Protein AF-A0A286BT48-F1 (afdb_monomer)

Solvent-accessible surface area (backbone atoms only — not comparable to full-atom values): 10918 Å² total; per-residue (Å²): 137,84,80,88,86,84,90,84,85,89,83,88,84,88,80,82,88,85,86,80,88,80,91,85,89,84,84,84,91,83,89,80,81,88,74,77,80,76,73,71,76,76,76,79,77,69,80,85,65,80,77,74,80,42,56,68,57,51,47,45,46,51,51,48,54,50,47,52,53,51,57,62,53,44,58,59,40,65,73,69,64,50,62,70,65,49,55,54,49,51,57,51,45,54,54,48,50,53,50,41,50,51,54,50,50,57,51,50,55,50,43,50,54,52,51,54,56,49,66,67,26,82,29,68,48,76,62,49,72,71,49,64,75,37,44,76,58,49,51,63,74,40,74,72,58,44,76,44,48,23,89,38,76,61,19,51,77,72,66,39,85,53,44,33,36,28,17,84,57,88,129

Sequence (171 aa):
MNAHPMKTSPNYCRVAIHGDQVRMNAHPTLHAAKRRRFVYPFPVFLNEFPPMKEKEKAEIKLLSDQLDALNRKEAPLLASGDAEKLGELLREKEKLELEIERLRGVRTEKLSKEAQQLQKLGFSREITKKEQANMGAFKKSVRGLVVVHPMTALGREMGLKVMTGYAKQPF

Radius of gyration: 32.2 Å; Cα contacts (8 Å, |Δi|>4): 99; chains: 1; bounding box: 60×72×78 Å

Foldseek 3Di:
DDDDDDDDDDDDDDDDDDDDDDDDDDDDDDDDDDPPPPPPPPPPPPPPDDPPVCPLVVVLVVLVVVLVVLVVVLVVCVVVVVPVVNVVSVVVNVVSVVVSVVSVVVNVVVLVVVLVVQVVLVEKDAQDPVCVVVVVVNCVVQPAKDKDACPDPSNVVVVPPGIMIGHNDYD

Structure (mmCIF, N/CA/C/O backbone):
data_AF-A0A286BT48-F1
#
_entry.id   AF-A0A286BT48-F1
#
loop_
_atom_site.group_PDB
_atom_site.id
_atom_site.type_symbol
_atom_site.label_atom_id
_atom_site.label_alt_id
_atom_site.label_comp_id
_atom_site.label_asym_id
_atom_site.label_entity_id
_atom_site.label_seq_id
_atom_site.pdbx_PDB_ins_code
_atom_site.Cartn_x
_atom_site.Cartn_y
_atom_site.Cartn_z
_atom_site.occupancy
_atom_site.B_iso_or_equiv
_atom_site.auth_seq_id
_atom_site.auth_comp_id
_atom_site.auth_asym_id
_atom_site.auth_atom_id
_atom_site.pdbx_PDB_model_num
ATOM 1 N N . MET A 1 1 ? -31.241 14.956 -55.569 1.00 47.06 1 MET A N 1
ATOM 2 C CA . MET A 1 1 ? -31.519 15.382 -54.179 1.00 47.06 1 MET A CA 1
ATOM 3 C C . MET A 1 1 ? -30.231 15.988 -53.655 1.00 47.06 1 MET A C 1
ATOM 5 O O . MET A 1 1 ? -29.207 15.322 -53.691 1.00 47.06 1 MET A O 1
ATOM 9 N N . ASN A 1 2 ? -30.271 17.294 -53.403 1.00 42.84 2 ASN A N 1
ATOM 10 C CA . ASN A 1 2 ? -29.145 18.219 -53.530 1.00 42.84 2 ASN A CA 1
ATOM 11 C C . ASN A 1 2 ? -28.261 18.335 -52.279 1.00 42.84 2 ASN A C 1
ATOM 13 O O . ASN A 1 2 ? -28.704 18.109 -51.157 1.00 42.84 2 ASN A O 1
ATOM 17 N N . ALA A 1 3 ? -27.013 18.713 -52.555 1.00 42.09 3 ALA A N 1
ATOM 18 C CA . ALA A 1 3 ? -25.878 18.941 -51.669 1.00 42.09 3 ALA A CA 1
ATOM 19 C C . ALA A 1 3 ? -26.008 20.160 -50.716 1.00 42.09 3 ALA A C 1
ATOM 21 O O . ALA A 1 3 ? -26.889 20.999 -50.875 1.00 42.09 3 ALA A O 1
ATOM 22 N N . HIS A 1 4 ? -25.080 20.218 -49.745 1.00 44.19 4 HIS A N 1
ATOM 23 C CA . HIS A 1 4 ? -24.807 21.247 -48.710 1.00 4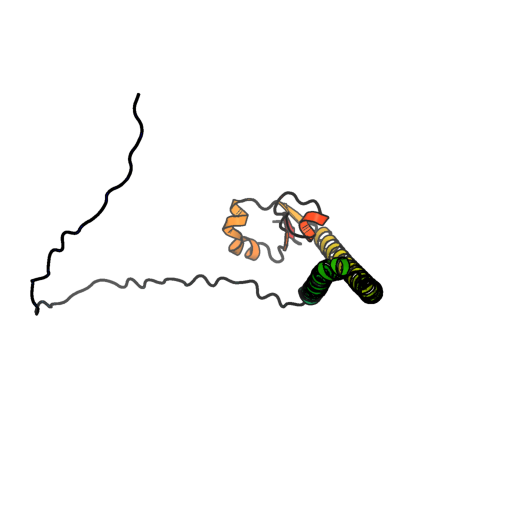4.19 4 HIS A CA 1
ATOM 24 C C . HIS A 1 4 ? -24.806 22.723 -49.192 1.00 44.19 4 HIS A C 1
ATOM 26 O O . HIS A 1 4 ? -24.652 22.933 -50.396 1.00 44.19 4 HIS A O 1
ATOM 32 N N . PRO A 1 5 ? -24.927 23.758 -48.308 1.00 52.97 5 PRO A N 1
ATOM 33 C CA . PRO A 1 5 ? -23.817 24.299 -47.461 1.00 52.97 5 PRO A CA 1
ATOM 34 C C . PRO A 1 5 ? -24.264 24.837 -46.062 1.00 52.97 5 PRO A C 1
ATOM 36 O O . PRO A 1 5 ? -25.442 25.058 -45.821 1.00 52.97 5 PRO A O 1
ATOM 39 N N . MET A 1 6 ? -23.451 24.861 -44.992 1.00 38.31 6 MET A N 1
ATOM 40 C CA . MET A 1 6 ? -22.293 25.712 -44.622 1.00 38.31 6 MET A CA 1
ATOM 41 C C . MET A 1 6 ? -22.610 27.183 -44.223 1.00 38.31 6 MET A C 1
ATOM 43 O O . MET A 1 6 ? -22.962 27.990 -45.067 1.00 38.31 6 MET A O 1
ATOM 47 N N . LYS A 1 7 ? -22.382 27.479 -42.923 1.00 49.16 7 LYS A N 1
ATOM 48 C CA . LYS A 1 7 ? -21.876 28.711 -42.251 1.00 49.16 7 LYS A CA 1
ATOM 49 C C . LYS A 1 7 ? -22.384 30.105 -42.675 1.00 49.16 7 LYS A C 1
ATOM 51 O O . LYS A 1 7 ? -22.058 30.525 -43.769 1.00 49.16 7 LYS A O 1
ATOM 56 N N . THR A 1 8 ? -22.863 30.891 -41.693 1.00 46.12 8 THR A N 1
ATOM 57 C CA . THR A 1 8 ? -22.454 32.304 -41.448 1.00 46.12 8 THR A CA 1
ATOM 58 C C . THR A 1 8 ? -22.936 32.825 -40.075 1.00 46.12 8 THR A C 1
ATOM 60 O O . THR A 1 8 ? -24.126 33.042 -39.876 1.00 46.12 8 THR A O 1
ATOM 63 N N . SER A 1 9 ? -22.002 33.086 -39.155 1.00 42.72 9 SER A N 1
ATOM 64 C CA . SER A 1 9 ? -22.011 34.273 -38.261 1.00 42.72 9 SER A CA 1
ATOM 65 C C . SER A 1 9 ? -21.197 35.365 -38.993 1.00 42.72 9 SER A C 1
ATOM 67 O O . SER A 1 9 ? -20.361 34.942 -39.800 1.00 42.72 9 SER A O 1
ATOM 69 N N . PRO A 1 10 ? -21.317 36.702 -38.770 1.00 48.09 10 PRO A N 1
ATOM 70 C CA . PRO A 1 10 ? -21.286 37.372 -37.454 1.00 48.09 10 PRO A CA 1
ATOM 71 C C . PRO A 1 10 ? -22.048 38.732 -37.370 1.00 48.09 10 PRO A C 1
ATOM 73 O O . PRO A 1 10 ? -22.737 39.130 -38.302 1.00 48.09 10 PRO A O 1
ATOM 76 N N . ASN A 1 11 ? -21.806 39.462 -36.267 1.00 37.59 11 ASN A N 1
ATOM 77 C CA . ASN A 1 11 ? -21.951 40.919 -36.037 1.00 37.59 11 ASN A CA 1
ATOM 78 C C . ASN A 1 11 ? -23.138 41.341 -35.150 1.00 37.59 11 ASN A C 1
ATOM 80 O O . ASN A 1 11 ? -24.296 41.237 -35.521 1.00 37.59 11 ASN A O 1
ATOM 84 N N . TYR A 1 12 ? -22.864 41.629 -33.872 1.00 37.34 12 TYR A N 1
ATOM 85 C CA . TYR A 1 12 ? -22.533 42.957 -33.311 1.00 37.34 12 TYR A CA 1
ATOM 86 C C . TYR A 1 12 ? -23.757 43.876 -33.209 1.00 37.34 12 TYR A C 1
ATOM 88 O O . TYR A 1 12 ? -24.159 44.493 -34.187 1.00 37.34 12 TYR A O 1
ATOM 96 N N . CYS A 1 13 ? -24.265 44.070 -31.988 1.00 37.59 13 CYS A N 1
ATOM 97 C CA . CYS A 1 13 ? -24.923 45.323 -31.639 1.00 37.59 13 CYS A CA 1
ATOM 98 C C . CYS A 1 13 ? -24.457 45.776 -30.252 1.00 37.59 13 CYS A C 1
ATOM 100 O O . CYS A 1 13 ? -24.741 45.179 -29.218 1.00 37.59 13 CYS A O 1
ATOM 102 N N . ARG A 1 14 ? -23.641 46.822 -30.312 1.00 36.62 14 ARG A N 1
ATOM 103 C CA . ARG A 1 14 ? -23.032 47.609 -29.248 1.00 36.62 14 ARG A CA 1
ATOM 104 C C . ARG A 1 14 ? -24.116 48.564 -28.739 1.00 36.62 14 ARG A C 1
ATOM 106 O O . ARG A 1 14 ? -24.660 49.303 -29.552 1.00 36.62 14 ARG A O 1
ATOM 113 N N . VAL A 1 15 ? -24.418 48.587 -27.442 1.00 42.31 15 VAL A N 1
ATOM 114 C CA . VAL A 1 15 ? -25.200 49.688 -26.850 1.00 42.31 15 VAL A CA 1
ATOM 115 C C . VAL A 1 15 ? -24.371 50.316 -25.744 1.00 42.31 15 VAL A C 1
ATOM 117 O O . VAL A 1 15 ? -23.908 49.647 -24.822 1.00 42.31 15 VAL A O 1
ATOM 120 N N . ALA A 1 16 ? -24.105 51.601 -25.941 1.00 39.78 16 ALA A N 1
ATOM 121 C CA . ALA A 1 16 ? -23.264 52.441 -25.122 1.00 39.78 16 ALA A CA 1
ATOM 122 C C . ALA A 1 16 ? -24.017 52.954 -23.883 1.00 39.78 16 ALA A C 1
ATOM 124 O O . ALA A 1 16 ? -25.141 53.433 -23.969 1.00 39.78 16 ALA A O 1
ATOM 125 N N . ILE A 1 17 ? -23.336 52.820 -22.748 1.00 42.72 17 ILE A N 1
ATOM 126 C CA . ILE A 1 17 ? -23.152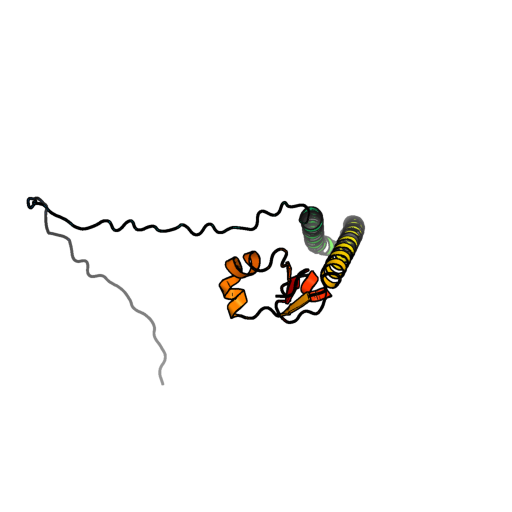 53.773 -21.643 1.00 42.72 17 ILE A CA 1
ATOM 127 C C . ILE A 1 17 ? -23.813 55.150 -21.831 1.00 42.72 17 ILE A C 1
ATOM 129 O O . ILE A 1 17 ? -23.438 55.850 -22.764 1.00 42.72 17 ILE A O 1
ATOM 133 N N . HIS A 1 18 ? -24.647 55.572 -20.873 1.00 35.34 18 HIS A N 1
ATOM 134 C CA . HIS A 1 18 ? -24.707 56.928 -20.289 1.00 35.34 18 HIS A CA 1
ATOM 135 C C . HIS A 1 18 ? -25.576 56.890 -19.018 1.00 35.34 18 HIS A C 1
ATOM 137 O O . HIS A 1 18 ? -26.649 56.291 -19.025 1.00 35.34 18 HIS A O 1
ATOM 143 N N . GLY A 1 19 ? -25.106 57.496 -17.926 1.00 36.62 19 GLY A N 1
ATOM 144 C CA . GLY A 1 19 ? -25.841 57.562 -16.662 1.00 36.62 19 GLY A CA 1
ATOM 145 C C . GLY A 1 19 ? -24.928 57.849 -15.477 1.00 36.62 19 GLY A C 1
ATOM 146 O O . GLY A 1 19 ? -24.468 56.929 -14.807 1.00 36.62 19 GLY A O 1
ATOM 147 N N . ASP A 1 20 ? -24.648 59.132 -15.290 1.00 39.44 20 ASP A N 1
ATOM 148 C CA . ASP A 1 20 ? -23.775 59.733 -14.291 1.00 39.44 20 ASP A CA 1
ATOM 149 C C . ASP A 1 20 ? -24.103 59.414 -12.817 1.00 39.44 20 ASP A C 1
ATOM 151 O O . ASP A 1 20 ? -25.244 59.189 -12.421 1.00 39.44 20 ASP A O 1
ATOM 155 N N . GLN A 1 21 ? -23.020 59.416 -12.030 1.00 37.38 21 GLN A N 1
ATOM 156 C CA . GLN A 1 21 ? -22.803 60.057 -10.718 1.00 37.38 21 GLN A CA 1
ATOM 157 C C . GLN A 1 21 ? -23.995 60.730 -9.993 1.00 37.38 21 GLN A C 1
ATOM 159 O O . GLN A 1 21 ? -24.817 61.376 -10.615 1.00 37.38 21 GLN A O 1
ATOM 164 N N . VAL A 1 22 ? -24.091 60.861 -8.662 1.00 36.97 22 VAL A N 1
ATOM 165 C CA . VAL A 1 22 ? -23.423 60.384 -7.432 1.00 36.97 22 VAL A CA 1
ATOM 166 C C . VAL A 1 22 ? -24.131 61.149 -6.275 1.00 36.97 22 VAL A C 1
ATOM 168 O O . VAL A 1 22 ? -24.603 62.259 -6.500 1.00 36.97 22 VAL A O 1
ATOM 171 N N . ARG A 1 23 ? -24.070 60.625 -5.032 1.00 35.28 23 ARG A N 1
ATOM 172 C CA . ARG A 1 23 ? -24.327 61.290 -3.715 1.00 35.28 23 ARG A CA 1
ATOM 173 C C . ARG A 1 23 ? -25.791 61.618 -3.366 1.00 35.28 23 ARG A C 1
ATOM 175 O O . ARG A 1 23 ? -26.550 62.043 -4.211 1.00 35.28 23 ARG A O 1
ATOM 182 N N . MET A 1 24 ? -26.260 61.566 -2.120 1.00 34.41 24 MET A N 1
ATOM 183 C CA . MET A 1 24 ? -25.816 61.097 -0.793 1.00 34.41 24 MET A CA 1
ATOM 184 C C . MET A 1 24 ? -27.045 61.270 0.130 1.00 34.41 24 MET A C 1
ATOM 186 O O . MET A 1 24 ? -27.991 61.966 -0.230 1.00 34.41 24 MET A O 1
ATOM 190 N N . ASN A 1 25 ? -26.939 60.753 1.356 1.00 38.91 25 ASN A N 1
ATOM 191 C CA . ASN A 1 25 ? -27.745 61.075 2.544 1.00 38.91 25 ASN A CA 1
ATOM 192 C C . ASN A 1 25 ? -29.009 60.242 2.786 1.00 38.91 25 ASN A C 1
ATOM 194 O O . ASN A 1 25 ? -30.118 60.638 2.449 1.00 38.91 25 ASN A O 1
ATOM 198 N N . ALA A 1 26 ? -28.830 59.167 3.555 1.00 37.69 26 ALA A N 1
ATOM 199 C CA . ALA A 1 26 ? -29.726 58.869 4.668 1.00 37.69 26 ALA A CA 1
ATOM 200 C C . ALA A 1 26 ? -28.998 57.999 5.709 1.00 37.69 26 ALA A C 1
ATOM 202 O O . ALA A 1 26 ? -28.728 56.823 5.485 1.00 37.69 26 ALA A O 1
ATOM 203 N N . HIS A 1 27 ? -28.695 58.583 6.864 1.00 42.12 27 HIS A N 1
ATOM 204 C CA . HIS A 1 27 ? -28.671 57.870 8.142 1.00 42.12 27 HIS A CA 1
ATOM 205 C C . HIS A 1 27 ? -29.908 58.365 8.906 1.00 42.12 27 HIS A C 1
ATOM 207 O O . HIS A 1 27 ? -30.205 59.558 8.807 1.00 42.12 27 HIS A O 1
ATOM 213 N N . PRO A 1 28 ? -30.644 57.497 9.630 1.00 48.47 28 PRO A N 1
ATOM 214 C CA . PRO A 1 28 ? -30.195 57.175 10.986 1.00 48.47 28 PRO A CA 1
ATOM 215 C C . PRO A 1 28 ? -30.549 55.761 11.520 1.00 48.47 28 PRO A C 1
ATOM 217 O O . PRO A 1 28 ? -31.545 55.146 11.168 1.00 48.47 28 PRO A O 1
ATOM 220 N N . THR A 1 29 ? -29.663 55.287 12.404 1.00 44.06 29 THR A N 1
ATOM 221 C CA . THR A 1 29 ? -29.878 54.534 13.662 1.00 44.06 29 THR A CA 1
ATOM 222 C C . THR A 1 29 ? -30.883 53.367 13.780 1.00 44.06 29 THR A C 1
ATOM 224 O O . THR A 1 29 ? -32.086 53.558 13.670 1.00 44.06 29 THR A O 1
ATOM 227 N N . LEU A 1 30 ? -30.335 52.239 14.271 1.00 37.91 30 LEU A N 1
ATOM 228 C CA . LEU A 1 30 ? -30.801 51.327 15.346 1.00 37.91 30 LEU A CA 1
ATOM 229 C C . LEU A 1 30 ? -30.909 49.834 14.983 1.00 37.91 30 LEU A C 1
ATOM 231 O O . LEU A 1 30 ? -31.648 49.410 14.110 1.00 37.91 30 LEU A O 1
ATOM 235 N N . HIS A 1 31 ? -30.173 49.058 15.786 1.00 39.66 31 HIS A N 1
ATOM 236 C CA . HIS A 1 31 ? -30.389 47.663 16.169 1.00 39.66 31 HIS A CA 1
ATOM 237 C C . HIS A 1 31 ? -30.617 46.601 15.084 1.00 39.66 31 HIS A C 1
ATOM 239 O O . HIS A 1 31 ? -31.740 46.297 14.704 1.00 39.66 31 HIS A O 1
ATOM 245 N N . ALA A 1 32 ? -29.561 45.833 14.795 1.00 41.19 32 ALA A N 1
ATOM 246 C CA . ALA A 1 32 ? -29.726 44.415 14.484 1.00 41.19 32 ALA A CA 1
ATOM 247 C C . ALA A 1 32 ? -28.537 43.583 14.986 1.00 41.19 32 ALA A C 1
ATOM 249 O O . ALA A 1 32 ? -27.408 43.663 14.509 1.00 41.19 32 ALA A O 1
ATOM 250 N N . ALA A 1 33 ? -28.846 42.790 16.005 1.00 43.22 33 ALA A N 1
ATOM 251 C CA . ALA A 1 33 ? -28.123 41.662 16.563 1.00 43.22 33 ALA A CA 1
ATOM 252 C C . ALA A 1 33 ? -27.037 41.010 15.676 1.00 43.22 33 ALA A C 1
ATOM 254 O O . ALA A 1 33 ? -27.311 40.341 14.684 1.00 43.22 33 ALA A O 1
ATOM 255 N N . LYS A 1 34 ? -25.790 41.083 16.152 1.00 45.12 34 LYS A N 1
ATOM 256 C CA . LYS A 1 34 ? -24.986 39.918 16.577 1.00 45.12 34 LYS A CA 1
ATOM 257 C C . LYS A 1 34 ? -25.213 38.608 15.790 1.00 45.12 34 LYS A C 1
ATOM 259 O O . LYS A 1 34 ? -25.460 37.567 16.387 1.00 45.12 34 LYS A O 1
ATOM 264 N N . ARG A 1 35 ? -25.022 38.597 14.469 1.00 41.91 35 ARG A N 1
ATOM 265 C CA . ARG A 1 35 ? -24.689 37.361 13.738 1.00 41.91 35 ARG A CA 1
ATOM 266 C C . ARG A 1 35 ? -23.179 37.280 13.591 1.00 41.91 35 ARG A C 1
ATOM 268 O O . ARG A 1 35 ? -22.620 37.582 12.541 1.00 41.91 35 ARG A O 1
ATOM 275 N N . ARG A 1 36 ? -22.511 36.851 14.670 1.00 41.75 36 ARG A N 1
ATOM 276 C CA . ARG A 1 36 ? -21.190 36.222 14.555 1.00 41.75 36 ARG A CA 1
ATOM 277 C C . ARG A 1 36 ? -21.377 35.031 13.622 1.00 41.75 36 ARG A C 1
ATOM 279 O O . ARG A 1 36 ? -21.855 33.982 14.041 1.00 41.75 36 ARG A O 1
ATOM 286 N N . ARG A 1 37 ? -21.044 35.213 12.346 1.00 39.78 37 ARG A N 1
ATOM 287 C CA . ARG A 1 37 ? -20.848 34.121 11.402 1.00 39.78 37 ARG A CA 1
ATOM 288 C C . ARG A 1 37 ? -19.575 33.423 11.866 1.00 39.78 37 ARG A C 1
ATOM 290 O O . ARG A 1 37 ? -18.481 33.734 11.416 1.00 39.78 37 ARG A O 1
ATOM 297 N N . PHE A 1 38 ? -19.725 32.562 12.869 1.00 36.53 38 PHE A N 1
ATOM 298 C CA . PHE A 1 38 ? -18.689 31.644 13.311 1.00 36.53 38 PHE A CA 1
ATOM 299 C C . PHE A 1 38 ? -18.585 30.584 12.214 1.00 36.53 38 PHE A C 1
ATOM 301 O O . PHE A 1 38 ? -19.136 29.491 12.300 1.00 36.53 38 PHE A O 1
ATOM 308 N N . VAL A 1 39 ? -17.974 30.979 11.099 1.00 44.06 39 VAL A N 1
ATOM 309 C CA . VAL A 1 39 ? -17.444 30.047 10.119 1.00 44.06 39 VAL A CA 1
ATOM 310 C C . VAL A 1 39 ? -16.306 29.379 10.868 1.00 44.06 39 VAL A C 1
ATOM 312 O O . VAL A 1 39 ? -15.231 29.953 10.984 1.00 44.06 39 VAL A O 1
ATOM 315 N N . TYR A 1 40 ? -16.568 28.232 11.490 1.00 46.34 40 TYR A N 1
ATOM 316 C CA . TYR A 1 40 ? -15.479 27.366 11.911 1.00 46.34 40 TYR A CA 1
ATOM 317 C C . TYR A 1 40 ? -14.755 26.982 10.617 1.00 46.34 40 TYR A C 1
ATOM 319 O O . TYR A 1 40 ? -15.372 26.305 9.786 1.00 46.34 40 TYR A O 1
ATOM 327 N N . PRO A 1 41 ? -13.496 27.397 10.384 1.00 46.25 41 PRO A N 1
ATOM 328 C CA . PRO A 1 41 ? -12.692 26.658 9.438 1.00 46.25 41 PRO A CA 1
ATOM 329 C C . PRO A 1 41 ? -12.589 25.267 10.055 1.00 46.25 41 PRO A C 1
ATOM 331 O O . PRO A 1 41 ? -12.056 25.113 11.151 1.00 46.25 41 PRO A O 1
ATOM 334 N N . PHE A 1 42 ? -13.203 24.274 9.413 1.00 35.88 42 PHE A N 1
ATOM 335 C CA . PHE A 1 42 ? -12.929 22.876 9.705 1.00 35.88 42 PHE A CA 1
ATOM 336 C C . PHE A 1 42 ? -11.401 22.744 9.738 1.00 35.88 42 PHE A C 1
ATOM 338 O O . PHE A 1 42 ? -10.777 22.954 8.693 1.00 35.88 42 PHE A O 1
ATOM 345 N N . PRO A 1 43 ? -10.762 22.442 10.882 1.00 42.16 43 PRO A N 1
ATOM 346 C CA . PRO A 1 43 ? -9.400 21.979 10.813 1.00 42.16 43 PRO A CA 1
ATOM 347 C C . PRO A 1 43 ? -9.511 20.611 10.153 1.00 42.16 43 PRO A C 1
ATOM 349 O O . PRO A 1 43 ? -10.012 19.648 10.740 1.00 42.16 43 PRO A O 1
ATOM 352 N N . VAL A 1 44 ? -9.121 20.557 8.883 1.00 43.06 44 VAL A N 1
ATOM 353 C CA . VAL A 1 44 ? -8.748 19.318 8.219 1.00 43.06 44 VAL A CA 1
ATOM 354 C C . VAL A 1 44 ? -7.598 18.789 9.065 1.00 43.06 44 VAL A C 1
ATOM 356 O O . VAL A 1 44 ? -6.452 19.185 8.890 1.00 43.06 44 VAL A O 1
ATOM 359 N N . PHE A 1 45 ? -7.931 17.989 10.078 1.00 34.72 45 PHE A N 1
ATOM 360 C CA . PHE A 1 45 ? -6.977 17.280 10.916 1.00 34.72 45 PHE A CA 1
ATOM 361 C C . PHE A 1 45 ? -6.421 16.166 10.029 1.00 34.72 45 PHE A C 1
ATOM 363 O O . PHE A 1 45 ? -6.820 15.001 10.087 1.00 34.72 45 PHE A O 1
ATOM 370 N N . LEU A 1 46 ? -5.581 16.592 9.087 1.00 36.38 46 LEU A N 1
ATOM 371 C CA . LEU A 1 46 ? -4.660 15.753 8.363 1.00 36.38 46 LEU A CA 1
ATOM 372 C C . LEU A 1 46 ? -3.861 15.054 9.457 1.00 36.38 46 LEU A C 1
ATOM 374 O O . LEU A 1 46 ? -3.267 15.707 10.309 1.00 36.38 46 LEU A O 1
ATOM 378 N N . ASN A 1 47 ? -3.978 13.733 9.514 1.00 37.44 47 ASN A N 1
ATOM 379 C CA . ASN A 1 47 ? -3.276 12.918 10.489 1.00 37.44 47 ASN A CA 1
ATOM 380 C C . ASN A 1 47 ? -1.766 13.153 10.332 1.00 37.44 47 ASN A C 1
ATOM 382 O O . ASN A 1 47 ? -1.122 12.493 9.521 1.00 37.44 47 ASN A O 1
ATOM 386 N N . GLU A 1 48 ? -1.208 14.069 11.116 1.00 42.97 48 GLU A N 1
ATOM 387 C CA . GLU A 1 48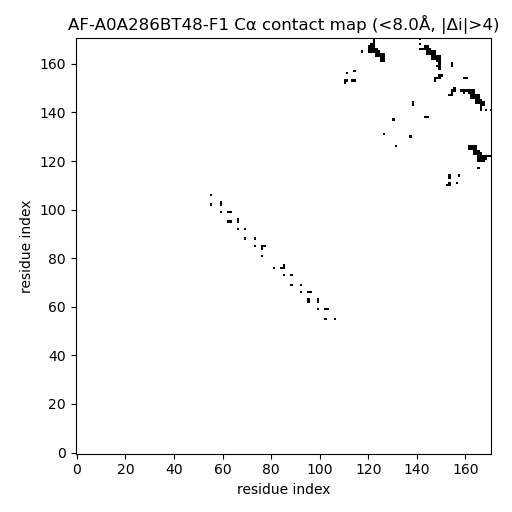 ? 0.224 14.193 11.360 1.00 42.97 48 GLU A CA 1
ATOM 388 C C . GLU A 1 48 ? 0.643 13.035 12.274 1.00 42.97 48 GLU A C 1
ATOM 390 O O . GLU A 1 48 ? 0.858 13.181 13.474 1.00 42.97 48 GLU A O 1
ATOM 395 N N . PHE A 1 49 ? 0.695 11.830 11.705 1.00 36.53 49 PHE A N 1
ATOM 396 C CA . PHE A 1 49 ? 1.490 10.745 12.263 1.00 36.53 49 PHE A CA 1
ATOM 397 C C . PHE A 1 49 ? 2.876 10.802 11.605 1.00 36.53 49 PHE A C 1
ATOM 399 O O . PHE A 1 49 ? 2.952 10.835 10.375 1.00 36.53 49 PHE A O 1
ATOM 406 N N . PRO A 1 50 ? 3.972 10.829 12.382 1.00 45.34 50 PRO A N 1
ATOM 407 C CA . PRO A 1 50 ? 5.307 11.075 11.849 1.00 45.34 50 PRO A CA 1
ATOM 408 C C . PRO A 1 50 ? 5.767 9.997 10.835 1.00 45.34 50 PRO A C 1
ATOM 410 O O . PRO A 1 50 ? 5.452 8.810 10.993 1.00 45.34 50 PRO A O 1
ATOM 413 N N . PRO A 1 51 ? 6.550 10.387 9.807 1.00 44.16 51 PRO A N 1
ATOM 414 C CA . PRO A 1 51 ? 6.842 9.617 8.591 1.00 44.16 51 PRO A CA 1
ATOM 415 C C . PRO A 1 51 ? 7.942 8.558 8.790 1.00 44.16 51 PRO A C 1
ATOM 417 O O . PRO A 1 51 ? 8.981 8.568 8.138 1.00 44.16 51 PRO A O 1
ATOM 420 N N . MET A 1 52 ? 7.734 7.598 9.690 1.00 48.31 52 MET A N 1
ATOM 421 C CA . MET A 1 52 ? 8.612 6.416 9.780 1.00 48.31 52 MET A CA 1
ATOM 422 C C . MET A 1 52 ? 8.239 5.338 8.750 1.00 48.31 52 MET A C 1
ATOM 424 O O . MET A 1 52 ? 9.107 4.600 8.292 1.00 48.31 52 MET A O 1
ATOM 428 N N . LYS A 1 53 ? 6.965 5.278 8.328 1.00 54.91 53 LYS A N 1
ATOM 429 C CA . LYS A 1 53 ? 6.461 4.325 7.317 1.00 54.91 53 LYS A CA 1
ATOM 430 C C . LYS A 1 53 ? 6.770 4.732 5.868 1.00 54.91 53 LYS A C 1
ATOM 432 O O . LYS A 1 53 ? 6.522 3.949 4.954 1.00 54.91 53 LYS A O 1
ATOM 437 N N . GLU A 1 54 ? 7.283 5.942 5.643 1.00 62.69 54 GLU A N 1
ATOM 438 C CA . GLU A 1 54 ? 7.504 6.463 4.291 1.00 62.69 54 GLU A CA 1
ATOM 439 C C . GLU A 1 54 ? 8.877 6.155 3.720 1.00 62.69 54 GLU A C 1
ATOM 441 O O . GLU A 1 54 ? 8.962 6.046 2.508 1.00 62.69 54 GLU A O 1
ATOM 446 N N . LYS A 1 55 ? 9.924 5.967 4.532 1.00 74.75 55 LYS A N 1
ATOM 447 C CA . LYS A 1 55 ? 11.295 5.852 4.006 1.00 74.75 55 LYS A CA 1
ATOM 448 C C . LYS A 1 55 ? 11.440 4.707 3.003 1.00 74.75 55 LYS A C 1
ATOM 450 O O . LYS A 1 55 ? 11.777 4.956 1.858 1.00 74.75 55 LYS A O 1
ATOM 455 N N . GLU A 1 56 ? 11.040 3.495 3.381 1.00 74.31 56 GLU A N 1
ATOM 456 C CA . GLU A 1 56 ? 11.097 2.318 2.494 1.00 74.31 56 GLU A CA 1
ATOM 457 C C . GLU A 1 56 ? 10.169 2.458 1.287 1.00 74.31 56 GLU A C 1
ATOM 459 O O . GLU A 1 56 ? 10.498 2.048 0.182 1.00 74.31 56 GLU A O 1
ATOM 464 N N . LYS A 1 57 ? 8.992 3.062 1.472 1.00 79.38 57 LYS A N 1
ATOM 465 C CA . LYS A 1 57 ? 8.044 3.287 0.376 1.00 79.38 57 LYS A CA 1
ATOM 466 C C . LYS A 1 57 ? 8.567 4.335 -0.612 1.00 79.38 57 LYS A C 1
ATOM 468 O O . LYS A 1 57 ? 8.358 4.187 -1.813 1.00 79.38 57 LYS A O 1
ATOM 473 N N . ALA A 1 58 ? 9.199 5.390 -0.110 1.00 84.44 58 ALA A N 1
ATOM 474 C CA . ALA A 1 58 ? 9.811 6.453 -0.889 1.00 84.44 58 ALA A CA 1
ATOM 475 C C . ALA A 1 58 ? 11.056 5.939 -1.610 1.00 84.44 58 ALA A C 1
ATOM 477 O O . ALA A 1 58 ? 11.247 6.260 -2.774 1.00 84.44 58 ALA A O 1
ATOM 478 N N . GLU A 1 59 ? 11.839 5.085 -0.960 1.00 84.31 59 GLU A N 1
ATOM 479 C CA . GLU A 1 59 ? 13.017 4.449 -1.540 1.00 84.31 59 GLU A CA 1
ATOM 480 C C . GLU A 1 59 ? 12.640 3.445 -2.633 1.00 84.31 59 GLU A C 1
ATOM 482 O O . GLU A 1 59 ? 13.154 3.547 -3.739 1.00 84.31 59 GLU A O 1
ATOM 487 N N . ILE A 1 60 ? 11.637 2.581 -2.408 1.00 86.81 60 ILE A N 1
ATOM 488 C CA . ILE A 1 60 ? 11.066 1.729 -3.470 1.00 86.81 60 ILE A CA 1
ATOM 489 C C . ILE A 1 60 ? 10.582 2.583 -4.644 1.00 86.81 60 ILE A C 1
ATOM 491 O O . ILE A 1 60 ? 10.779 2.208 -5.796 1.00 8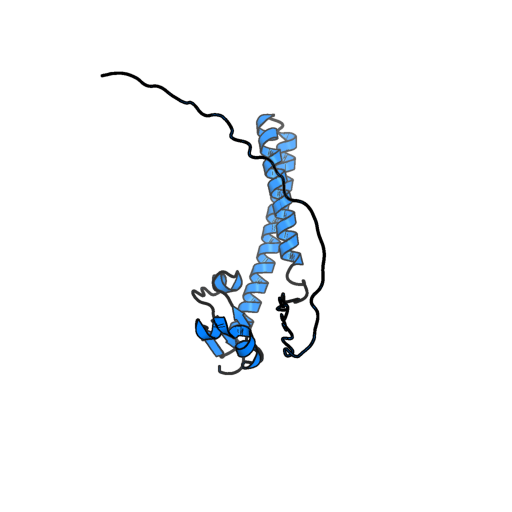6.81 60 ILE A O 1
ATOM 495 N N . LYS A 1 61 ? 9.930 3.720 -4.368 1.00 88.62 61 LYS A N 1
ATOM 496 C CA . LYS A 1 61 ? 9.461 4.619 -5.424 1.00 88.62 61 LYS A CA 1
ATOM 497 C C . LYS A 1 61 ? 10.636 5.217 -6.202 1.00 88.62 61 LYS A C 1
ATOM 499 O O . LYS A 1 61 ? 10.605 5.177 -7.421 1.00 88.62 61 LYS A O 1
ATOM 504 N N . LEU A 1 62 ? 11.664 5.717 -5.518 1.00 89.62 62 LEU A N 1
ATOM 505 C CA . LEU A 1 62 ? 12.853 6.285 -6.156 1.00 89.62 62 LEU A CA 1
ATOM 506 C C . LEU A 1 62 ? 13.586 5.253 -7.018 1.00 89.62 62 LEU A C 1
ATOM 508 O O . LEU A 1 62 ? 13.882 5.543 -8.173 1.00 89.62 62 LEU A O 1
ATOM 512 N N . LEU A 1 63 ? 13.817 4.047 -6.492 1.00 88.94 63 LEU A N 1
ATOM 513 C CA . LEU A 1 63 ? 14.451 2.956 -7.237 1.00 88.94 63 LEU A CA 1
ATOM 514 C C . LEU A 1 63 ? 13.596 2.524 -8.438 1.00 88.94 63 LEU A C 1
ATOM 516 O O . LEU A 1 63 ? 14.129 2.248 -9.508 1.00 88.94 63 LEU A O 1
ATOM 520 N N . SER A 1 64 ? 12.267 2.517 -8.294 1.00 88.81 64 SER A N 1
ATOM 521 C CA . SER A 1 64 ? 11.343 2.238 -9.401 1.00 88.81 64 SER A CA 1
ATOM 522 C C . SER A 1 64 ? 11.383 3.328 -10.474 1.00 88.81 64 SER A C 1
ATOM 524 O O . SER A 1 64 ? 11.430 3.008 -11.656 1.00 88.81 64 SER A O 1
ATOM 526 N N . ASP A 1 65 ? 11.397 4.605 -10.081 1.00 91.25 65 ASP A N 1
ATOM 527 C CA . ASP A 1 65 ? 11.494 5.735 -11.011 1.00 91.25 65 ASP A CA 1
ATOM 528 C C . ASP A 1 65 ? 12.845 5.698 -11.765 1.00 91.25 65 ASP A C 1
ATOM 530 O O . ASP A 1 65 ? 12.909 6.001 -12.959 1.00 91.25 65 ASP A O 1
ATOM 534 N N . GLN A 1 66 ? 13.926 5.274 -11.094 1.00 88.44 66 GLN A N 1
ATOM 535 C CA . GLN A 1 66 ? 15.232 5.026 -11.716 1.00 88.44 66 GLN A CA 1
ATOM 536 C C . GLN A 1 66 ? 15.185 3.858 -12.707 1.00 88.44 66 GLN A C 1
ATOM 538 O O . GLN A 1 66 ? 15.664 4.007 -13.832 1.00 88.44 66 GLN A O 1
ATOM 543 N N . LEU A 1 67 ? 14.567 2.733 -12.336 1.00 89.62 67 LEU A N 1
ATOM 544 C CA . LEU A 1 67 ? 14.397 1.580 -13.223 1.00 89.62 67 LEU A CA 1
ATOM 545 C C . LEU A 1 67 ? 13.607 1.958 -14.486 1.00 89.62 67 LEU A C 1
ATOM 547 O O . LEU A 1 67 ? 14.016 1.633 -15.600 1.00 89.62 67 LEU A O 1
ATOM 551 N N . ASP A 1 68 ? 12.530 2.729 -14.335 1.00 89.94 68 ASP A N 1
ATOM 552 C CA . ASP A 1 68 ? 11.737 3.234 -15.458 1.00 89.94 68 ASP A CA 1
ATOM 553 C C . ASP A 1 68 ? 12.535 4.193 -16.350 1.00 89.94 68 ASP A C 1
ATOM 555 O O . ASP A 1 68 ? 12.397 4.170 -17.578 1.00 89.94 68 ASP A O 1
ATOM 559 N N . ALA A 1 69 ? 13.405 5.021 -15.767 1.00 90.25 69 ALA A N 1
ATOM 560 C CA . ALA A 1 69 ? 14.309 5.869 -16.534 1.00 90.25 69 ALA A CA 1
ATOM 561 C C . ALA A 1 69 ? 15.319 5.040 -17.348 1.00 90.25 69 ALA A C 1
ATOM 563 O O . ALA A 1 69 ? 15.596 5.390 -18.497 1.00 90.25 69 ALA A O 1
ATOM 564 N N . LEU A 1 70 ? 15.838 3.935 -16.797 1.00 86.81 70 LEU A N 1
ATOM 565 C CA . LEU A 1 70 ? 16.715 3.012 -17.526 1.00 86.81 70 LEU A CA 1
ATOM 566 C C . LEU A 1 70 ? 15.960 2.255 -18.630 1.00 86.81 70 LEU A C 1
ATOM 568 O O . LEU A 1 70 ? 16.465 2.163 -19.746 1.00 86.81 70 LEU A O 1
ATOM 572 N N . ASN A 1 71 ? 14.727 1.804 -18.379 1.00 86.62 71 ASN A N 1
ATOM 573 C CA . ASN A 1 71 ? 13.862 1.175 -19.390 1.00 86.62 71 ASN A CA 1
ATOM 574 C C . ASN A 1 71 ? 13.609 2.101 -20.592 1.00 86.62 71 ASN A C 1
ATOM 576 O O . ASN A 1 71 ? 13.646 1.671 -21.743 1.00 86.62 71 ASN A O 1
ATOM 580 N N . ARG A 1 72 ? 13.414 3.403 -20.353 1.00 88.00 72 ARG A N 1
ATOM 581 C CA . ARG A 1 72 ? 13.262 4.386 -21.440 1.00 88.00 72 ARG A CA 1
ATOM 582 C C . ARG A 1 72 ? 14.546 4.619 -22.232 1.00 88.00 72 ARG A C 1
ATOM 584 O O . ARG 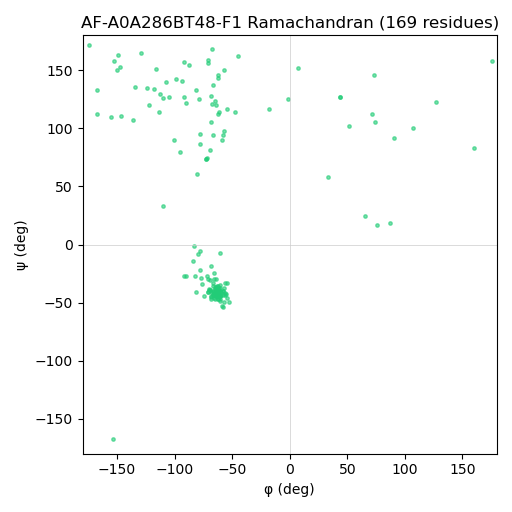A 1 72 ? 14.451 4.942 -23.410 1.00 88.00 72 ARG A O 1
ATOM 591 N N . LYS A 1 73 ? 15.721 4.494 -21.603 1.00 84.06 73 LYS A N 1
ATOM 592 C CA . LYS A 1 73 ? 17.035 4.614 -22.264 1.00 84.06 73 LYS A CA 1
ATOM 593 C C . LYS A 1 73 ? 17.407 3.363 -23.055 1.00 84.06 73 LYS A C 1
ATOM 595 O O . LYS A 1 73 ? 18.106 3.467 -24.054 1.00 84.06 73 LYS A O 1
ATOM 600 N N . GLU A 1 74 ? 16.920 2.201 -22.641 1.00 82.56 74 GLU A N 1
ATOM 601 C CA . GLU A 1 74 ? 17.130 0.946 -23.358 1.00 82.56 74 GLU A CA 1
ATOM 602 C C . GLU A 1 74 ? 16.465 0.956 -24.743 1.00 82.56 74 GLU A C 1
ATOM 604 O O . GLU A 1 74 ? 17.092 0.547 -25.713 1.00 82.56 74 GLU A O 1
ATOM 609 N N . ALA A 1 75 ? 15.242 1.483 -24.871 1.00 81.62 75 ALA A N 1
ATOM 610 C CA . ALA A 1 75 ? 14.526 1.546 -26.151 1.00 81.62 75 ALA A CA 1
ATOM 611 C C . ALA A 1 75 ? 15.324 2.209 -27.306 1.00 81.62 75 ALA A C 1
ATOM 613 O O . ALA A 1 75 ? 15.419 1.607 -28.377 1.00 81.62 75 ALA A O 1
ATOM 614 N N . PRO A 1 76 ? 15.935 3.402 -27.141 1.00 82.38 76 PRO A N 1
ATOM 615 C CA . PRO A 1 76 ? 16.782 3.990 -28.177 1.00 82.38 76 PRO A CA 1
ATOM 616 C C . PRO A 1 76 ? 18.133 3.276 -28.345 1.00 82.38 76 PRO A C 1
ATOM 618 O O . PRO A 1 76 ? 18.669 3.295 -29.447 1.00 82.38 76 PRO A O 1
ATOM 621 N N . LEU A 1 77 ? 18.676 2.631 -27.305 1.00 79.62 77 LEU A N 1
ATOM 622 C CA . LEU A 1 77 ? 19.950 1.897 -27.393 1.00 79.62 77 LEU A CA 1
ATOM 623 C C . LEU A 1 77 ? 19.813 0.546 -28.107 1.00 79.62 77 LEU A C 1
ATOM 625 O O . LEU A 1 77 ? 20.704 0.143 -28.851 1.00 79.62 77 LEU A O 1
ATOM 629 N N . LEU A 1 78 ? 18.667 -0.118 -27.948 1.00 78.25 78 LEU A N 1
ATOM 630 C CA . LEU A 1 78 ? 18.267 -1.259 -28.772 1.00 78.25 78 LEU A CA 1
ATOM 631 C C . LEU A 1 78 ? 18.150 -0.854 -30.246 1.00 78.25 78 LEU A C 1
ATOM 633 O O . LEU A 1 78 ? 18.580 -1.600 -31.120 1.00 78.25 78 LEU A O 1
ATOM 637 N N . ALA A 1 79 ? 17.607 0.336 -30.521 1.00 80.19 79 ALA A N 1
ATOM 638 C CA . ALA A 1 79 ? 17.491 0.860 -31.880 1.00 80.19 79 ALA A CA 1
ATOM 639 C C . ALA A 1 79 ? 18.846 1.267 -32.489 1.00 80.19 79 ALA A C 1
ATOM 641 O O . ALA A 1 79 ? 19.008 1.178 -33.704 1.00 80.19 79 ALA A O 1
ATOM 642 N N . SER A 1 80 ? 19.815 1.699 -31.671 1.00 78.38 80 SER A N 1
ATOM 643 C CA . SER A 1 80 ? 21.163 2.056 -32.133 1.00 78.38 80 SER A CA 1
ATOM 644 C C . SER A 1 80 ? 22.116 0.861 -32.259 1.00 78.38 80 SER A C 1
ATOM 646 O O . SER A 1 80 ? 23.145 0.995 -32.913 1.00 78.38 80 SER A O 1
ATOM 648 N N . GLY A 1 81 ? 21.782 -0.303 -31.686 1.00 76.06 81 GLY A N 1
ATOM 649 C CA . GLY A 1 81 ? 22.574 -1.534 -31.813 1.00 76.06 81 GLY A CA 1
ATOM 650 C C . GLY A 1 81 ? 23.856 -1.569 -30.967 1.00 76.06 81 GLY A C 1
ATOM 651 O O . GLY A 1 81 ? 24.727 -2.403 -31.211 1.00 76.06 81 GLY A O 1
ATOM 652 N N . ASP A 1 82 ? 23.978 -0.693 -29.964 1.00 79.31 82 ASP A N 1
ATOM 653 C CA . ASP A 1 82 ? 25.155 -0.611 -29.088 1.00 79.31 82 ASP A CA 1
ATOM 654 C C . ASP A 1 82 ? 25.135 -1.732 -28.027 1.00 79.31 82 ASP A C 1
ATOM 656 O O . ASP A 1 82 ? 24.662 -1.549 -26.901 1.00 79.31 82 ASP A O 1
ATOM 660 N N . ALA A 1 83 ? 25.667 -2.906 -28.377 1.00 78.38 83 ALA A N 1
ATOM 661 C CA . ALA A 1 83 ? 25.644 -4.102 -27.526 1.00 78.38 83 ALA A CA 1
ATOM 662 C C . ALA A 1 83 ? 26.370 -3.941 -26.173 1.00 78.38 83 ALA A C 1
ATOM 664 O O . ALA A 1 83 ? 25.922 -4.489 -25.166 1.00 78.38 83 ALA A O 1
ATOM 665 N N . GLU A 1 84 ? 27.463 -3.174 -26.118 1.00 80.69 84 GLU A N 1
ATOM 666 C CA . GLU A 1 84 ? 28.231 -2.976 -24.878 1.00 80.69 84 GLU A CA 1
ATOM 667 C C . GLU A 1 84 ? 27.438 -2.170 -23.839 1.00 80.69 84 GLU A C 1
ATOM 669 O O . GLU A 1 84 ? 27.293 -2.592 -22.691 1.00 80.69 84 GLU A O 1
ATOM 674 N N . LYS A 1 85 ? 26.827 -1.057 -24.266 1.00 80.44 85 LYS A N 1
ATOM 675 C CA . LYS A 1 85 ? 25.993 -0.202 -23.404 1.00 80.44 85 LYS A CA 1
ATOM 676 C C . LYS A 1 85 ? 24.721 -0.916 -22.955 1.00 80.44 85 LYS A C 1
ATOM 678 O O . LYS A 1 85 ? 24.247 -0.696 -21.843 1.00 80.44 85 LYS A O 1
ATOM 683 N N . LEU A 1 86 ? 24.171 -1.784 -23.806 1.00 79.31 86 LEU A N 1
ATOM 684 C CA . LEU A 1 86 ? 23.022 -2.613 -23.456 1.00 79.31 86 LEU A CA 1
ATOM 685 C C . LEU A 1 86 ? 23.372 -3.598 -22.331 1.00 79.31 86 LEU A C 1
ATOM 687 O O . LEU A 1 86 ? 22.616 -3.725 -21.372 1.00 79.31 86 LEU A O 1
ATOM 691 N N . GLY A 1 87 ? 24.541 -4.243 -22.405 1.00 83.50 87 GLY A N 1
ATOM 692 C CA . GLY A 1 87 ? 25.012 -5.160 -21.364 1.00 83.50 87 GLY A CA 1
ATOM 693 C C . GLY A 1 87 ? 25.220 -4.482 -20.005 1.00 83.50 87 GLY A C 1
ATOM 694 O O . GLY A 1 87 ? 24.875 -5.052 -18.970 1.00 83.50 87 GLY A O 1
ATOM 695 N N . GLU A 1 88 ? 25.743 -3.255 -19.989 1.00 85.31 88 GLU A N 1
ATOM 696 C CA . GLU A 1 88 ? 25.885 -2.463 -18.760 1.00 85.31 88 GLU A CA 1
ATOM 697 C C . GLU A 1 88 ? 24.529 -2.066 -18.163 1.00 85.31 88 GLU A C 1
ATOM 699 O O . GLU A 1 88 ? 24.320 -2.233 -16.959 1.00 85.31 88 GLU A O 1
ATOM 704 N N . LEU A 1 89 ? 23.585 -1.623 -19.001 1.00 85.88 89 LEU A N 1
ATOM 705 C CA . LEU A 1 89 ? 22.234 -1.270 -18.562 1.00 85.88 89 LEU A CA 1
ATOM 706 C C . LEU A 1 89 ? 21.476 -2.456 -17.974 1.00 85.88 89 LEU A C 1
ATOM 708 O O . LEU A 1 89 ? 20.821 -2.299 -16.947 1.00 85.88 89 LEU A O 1
ATOM 712 N N . LEU A 1 90 ? 21.568 -3.636 -18.587 1.00 85.00 90 LEU A N 1
ATOM 713 C CA . LEU A 1 90 ? 20.914 -4.840 -18.070 1.00 85.00 90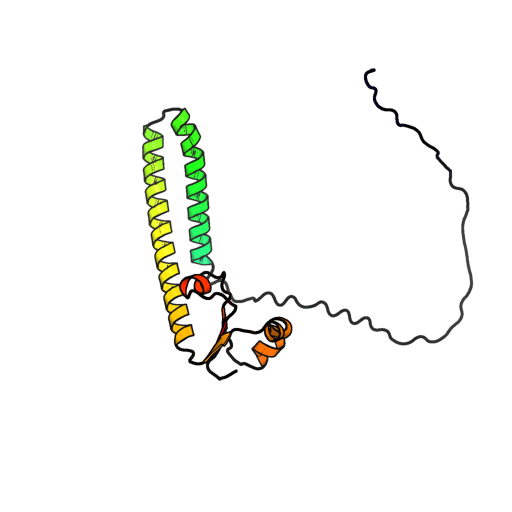 LEU A CA 1
ATOM 714 C C . LEU A 1 90 ? 21.444 -5.207 -16.678 1.00 85.00 90 LEU A C 1
ATOM 716 O O . LEU A 1 90 ? 20.654 -5.445 -15.768 1.00 85.00 90 LEU A O 1
ATOM 720 N N . ARG A 1 91 ? 22.764 -5.135 -16.464 1.00 87.75 91 ARG A N 1
ATOM 721 C CA . ARG A 1 91 ? 23.368 -5.359 -15.137 1.00 87.75 91 ARG A CA 1
ATOM 722 C C . ARG A 1 91 ? 22.911 -4.334 -14.099 1.00 87.75 91 ARG A C 1
ATOM 724 O O . ARG A 1 91 ? 22.808 -4.661 -12.919 1.00 87.75 91 ARG A O 1
ATOM 731 N N . GLU A 1 92 ? 22.698 -3.080 -14.498 1.00 87.44 92 GLU A N 1
ATOM 732 C CA . GLU A 1 92 ? 22.191 -2.040 -13.596 1.00 87.44 92 GLU A CA 1
ATOM 733 C C . GLU A 1 92 ? 20.715 -2.269 -13.247 1.00 87.44 92 GLU A C 1
ATOM 735 O O . GLU A 1 92 ? 20.341 -2.171 -12.077 1.00 87.44 92 GLU A O 1
ATOM 740 N N . LYS A 1 93 ? 19.895 -2.664 -14.227 1.00 88.00 93 LYS A N 1
ATOM 741 C CA . LYS A 1 93 ? 18.494 -3.039 -14.004 1.00 88.00 93 LYS A CA 1
ATOM 742 C C . LYS A 1 93 ? 18.358 -4.223 -13.058 1.00 88.00 93 LYS A C 1
ATOM 744 O O . LYS A 1 93 ? 17.612 -4.113 -12.093 1.00 88.00 93 LYS A O 1
ATOM 749 N N . GLU A 1 94 ? 19.117 -5.296 -13.276 1.00 89.19 94 GLU A N 1
ATOM 750 C CA . GLU A 1 94 ? 19.103 -6.475 -12.401 1.00 89.19 94 GLU A CA 1
ATOM 751 C C . GLU A 1 94 ? 19.408 -6.089 -10.946 1.00 89.19 94 GLU A C 1
ATOM 753 O O . GLU A 1 94 ? 18.719 -6.516 -10.022 1.00 89.19 94 GLU A O 1
ATOM 758 N N . LYS A 1 95 ? 20.395 -5.212 -10.718 1.00 90.94 95 LYS A N 1
ATOM 759 C CA . LYS A 1 95 ? 20.714 -4.713 -9.369 1.00 90.94 95 LYS A CA 1
ATOM 760 C C . LYS A 1 95 ? 19.560 -3.921 -8.750 1.00 90.94 95 LYS A C 1
ATOM 762 O O . LYS A 1 95 ? 19.272 -4.103 -7.568 1.00 90.94 95 LYS A O 1
ATOM 767 N N . LEU A 1 96 ? 18.917 -3.043 -9.522 1.00 89.75 96 LEU A N 1
ATOM 768 C CA . LEU A 1 96 ? 17.771 -2.260 -9.050 1.00 89.75 96 LEU A CA 1
ATOM 769 C C . LEU A 1 96 ? 16.560 -3.152 -8.755 1.00 89.75 96 LEU A C 1
ATOM 771 O O . LEU A 1 96 ? 15.895 -2.953 -7.741 1.00 89.75 96 LEU A O 1
ATOM 775 N N . GLU A 1 97 ? 16.286 -4.145 -9.598 1.00 89.25 97 GLU A N 1
ATOM 776 C CA . GLU A 1 97 ? 15.201 -5.110 -9.406 1.00 89.25 97 GLU A CA 1
ATOM 777 C C . GLU A 1 97 ? 15.408 -5.940 -8.138 1.00 89.25 97 GLU A C 1
ATOM 779 O O . GLU A 1 97 ? 14.497 -6.013 -7.311 1.00 89.25 97 GLU A O 1
ATOM 784 N N . LEU A 1 98 ? 16.620 -6.463 -7.922 1.00 91.25 98 LEU A N 1
ATOM 785 C CA . LEU A 1 98 ? 16.974 -7.190 -6.700 1.00 91.25 98 LEU A CA 1
ATOM 786 C C . LEU A 1 98 ? 16.773 -6.333 -5.443 1.00 91.25 98 LEU A C 1
ATOM 788 O O . LEU A 1 98 ? 16.216 -6.805 -4.449 1.00 91.25 98 LEU A O 1
ATOM 792 N N . GLU A 1 99 ? 17.180 -5.062 -5.476 1.00 88.50 99 GLU A N 1
ATOM 793 C CA . GLU A 1 99 ? 17.004 -4.169 -4.327 1.00 88.50 99 GLU A CA 1
ATOM 794 C C . GLU A 1 99 ? 15.526 -3.813 -4.093 1.00 88.50 99 GLU A C 1
ATOM 796 O O . GLU A 1 99 ? 15.055 -3.801 -2.952 1.00 88.50 99 GLU A O 1
ATOM 801 N N . ILE A 1 100 ? 14.751 -3.599 -5.162 1.00 89.31 100 ILE A N 1
ATOM 802 C CA . ILE A 1 100 ? 13.302 -3.385 -5.075 1.00 89.31 100 ILE A CA 1
ATOM 803 C C . ILE A 1 100 ? 12.610 -4.613 -4.474 1.00 89.31 100 ILE A C 1
ATOM 805 O O . ILE A 1 100 ? 11.746 -4.459 -3.606 1.00 89.31 100 ILE A O 1
ATOM 809 N N . GLU A 1 101 ? 12.961 -5.823 -4.907 1.00 89.50 101 GLU A N 1
ATOM 810 C CA . GLU A 1 101 ? 12.407 -7.066 -4.365 1.00 89.50 101 GLU A CA 1
ATOM 811 C C . GLU A 1 101 ? 12.751 -7.244 -2.888 1.00 89.50 101 GLU A C 1
ATOM 813 O O . GLU A 1 101 ? 11.859 -7.521 -2.078 1.00 89.50 101 GLU A O 1
ATOM 818 N N . ARG A 1 102 ? 14.003 -6.976 -2.503 1.00 89.81 102 ARG A N 1
ATOM 819 C CA . ARG A 1 102 ? 14.440 -6.999 -1.102 1.00 89.81 102 ARG A CA 1
ATOM 820 C C . ARG A 1 102 ? 13.607 -6.046 -0.241 1.00 89.81 102 ARG A C 1
ATOM 822 O O . ARG A 1 102 ? 13.074 -6.447 0.796 1.00 89.81 102 ARG A O 1
ATOM 829 N N . LEU A 1 103 ? 13.438 -4.795 -0.679 1.00 87.69 103 LEU A N 1
ATOM 830 C CA . LEU A 1 103 ? 12.646 -3.789 0.039 1.00 87.69 103 LEU A CA 1
ATOM 831 C C . LEU A 1 103 ? 11.148 -4.137 0.079 1.00 87.69 103 LEU A C 1
ATOM 833 O O . LEU A 1 103 ? 10.481 -3.905 1.093 1.00 87.69 103 LEU A O 1
ATOM 837 N N . ARG A 1 104 ? 10.601 -4.736 -0.987 1.00 87.00 104 ARG A N 1
ATOM 838 C CA . ARG A 1 104 ? 9.223 -5.261 -1.008 1.00 87.00 104 ARG A CA 1
ATOM 839 C C . ARG A 1 104 ? 9.036 -6.400 -0.003 1.00 87.00 104 ARG A C 1
ATOM 841 O O . ARG A 1 104 ? 8.006 -6.425 0.677 1.00 87.00 104 ARG A O 1
ATOM 848 N N . GLY A 1 105 ? 10.018 -7.290 0.137 1.00 87.00 105 GLY A N 1
ATOM 849 C CA . GLY A 1 105 ? 10.024 -8.356 1.142 1.00 87.00 105 GLY A CA 1
ATOM 850 C C . GLY A 1 105 ? 9.934 -7.800 2.563 1.00 87.00 105 GLY A C 1
ATOM 851 O O . GLY A 1 105 ? 8.988 -8.106 3.290 1.00 87.00 105 GLY A O 1
ATOM 852 N N . VAL A 1 106 ? 10.830 -6.870 2.914 1.00 87.56 106 VAL A N 1
ATOM 853 C CA . VAL A 1 106 ? 10.830 -6.194 4.229 1.00 87.56 106 VAL A CA 1
ATOM 854 C C . VAL A 1 106 ? 9.487 -5.520 4.515 1.00 87.56 106 VAL A C 1
ATOM 856 O O . VAL A 1 106 ? 8.942 -5.623 5.618 1.00 87.56 106 VAL A O 1
ATOM 859 N N . ARG A 1 107 ? 8.914 -4.844 3.514 1.00 86.44 107 ARG A N 1
ATOM 860 C CA . ARG A 1 107 ? 7.604 -4.202 3.649 1.00 86.44 107 ARG A CA 1
ATOM 861 C C . ARG A 1 107 ? 6.495 -5.217 3.936 1.00 86.44 107 ARG A C 1
ATOM 863 O O . ARG A 1 107 ? 5.657 -4.954 4.796 1.00 86.44 107 ARG A O 1
ATOM 870 N N . THR A 1 108 ? 6.498 -6.353 3.248 1.00 85.88 108 THR A N 1
ATOM 871 C CA . THR A 1 108 ? 5.502 -7.423 3.426 1.00 85.88 108 THR A CA 1
ATOM 872 C C . THR A 1 108 ? 5.611 -8.048 4.817 1.00 85.88 108 THR A C 1
ATOM 874 O O . THR A 1 108 ? 4.608 -8.223 5.504 1.00 85.88 108 THR A O 1
ATOM 877 N N . GLU A 1 109 ? 6.827 -8.291 5.310 1.00 87.31 109 GLU A N 1
ATOM 878 C CA . GLU A 1 109 ? 7.033 -8.782 6.678 1.00 87.31 109 GLU A CA 1
ATOM 879 C C . GLU A 1 109 ? 6.487 -7.821 7.738 1.00 87.31 109 GLU A C 1
ATOM 881 O O . GLU A 1 109 ? 5.895 -8.248 8.733 1.00 87.31 109 GLU A O 1
ATOM 886 N N . LYS A 1 110 ? 6.676 -6.510 7.546 1.00 87.44 110 LYS A N 1
ATOM 887 C CA . LYS A 1 110 ? 6.127 -5.496 8.455 1.00 87.44 110 LYS A CA 1
ATOM 888 C C . LYS A 1 110 ? 4.605 -5.476 8.428 1.00 87.44 110 LYS A C 1
ATOM 890 O O . LYS A 1 110 ? 3.998 -5.418 9.494 1.00 87.44 110 LYS A O 1
ATOM 895 N N . LEU A 1 111 ? 3.996 -5.557 7.245 1.00 86.56 111 LEU A N 1
ATOM 896 C CA . LEU A 1 111 ? 2.540 -5.624 7.108 1.00 86.56 111 LEU A CA 1
ATOM 897 C C . LEU A 1 111 ? 1.974 -6.879 7.778 1.00 86.56 111 LEU A C 1
ATOM 899 O O . LEU A 1 111 ? 1.018 -6.774 8.544 1.00 86.56 111 LEU A O 1
ATOM 903 N N . SER A 1 112 ? 2.637 -8.024 7.618 1.00 87.31 112 SER A N 1
ATOM 904 C CA . SER A 1 112 ? 2.282 -9.265 8.312 1.00 87.31 112 SER A CA 1
ATOM 905 C C . SER A 1 112 ? 2.378 -9.128 9.838 1.00 87.31 112 SER A C 1
ATOM 907 O O . SER A 1 112 ? 1.453 -9.502 10.561 1.00 87.31 112 SER A O 1
ATOM 909 N N . LYS A 1 113 ? 3.444 -8.502 10.363 1.00 88.94 113 LYS A N 1
ATOM 910 C CA . LYS A 1 113 ? 3.579 -8.208 11.804 1.00 88.94 113 LYS A CA 1
ATOM 911 C C . LYS A 1 113 ? 2.468 -7.281 12.308 1.00 88.94 113 LYS A C 1
ATOM 913 O O . LYS A 1 113 ? 1.929 -7.517 13.389 1.00 88.94 113 LYS A O 1
ATOM 918 N N . GLU A 1 114 ? 2.106 -6.250 11.544 1.00 86.94 114 GLU A N 1
ATOM 919 C CA . GLU A 1 114 ? 0.982 -5.360 11.868 1.00 86.94 114 GLU A CA 1
ATOM 920 C C . GLU A 1 114 ? -0.354 -6.124 11.856 1.00 86.94 114 GLU A C 1
ATOM 922 O O . GLU A 1 114 ? -1.136 -6.000 12.798 1.00 86.94 114 GLU A O 1
ATOM 927 N N . ALA A 1 115 ? -0.594 -6.980 10.860 1.00 86.62 115 ALA A N 1
ATOM 928 C CA . ALA A 1 115 ? -1.788 -7.820 10.783 1.00 86.62 115 ALA A CA 1
ATOM 929 C C . ALA A 1 115 ? -1.901 -8.770 11.988 1.00 86.62 115 ALA A C 1
ATOM 931 O O . ALA A 1 115 ? -2.960 -8.856 12.609 1.00 86.62 115 ALA A O 1
ATOM 932 N N . GLN A 1 116 ? -0.802 -9.413 12.393 1.00 88.25 116 GLN A N 1
ATOM 933 C CA . GLN A 1 116 ? -0.766 -10.249 13.598 1.00 88.25 116 GLN A CA 1
ATOM 934 C C . GLN A 1 116 ? -1.080 -9.448 14.868 1.00 88.25 116 GLN A C 1
ATOM 936 O O . GLN A 1 116 ? -1.763 -9.944 15.761 1.00 88.25 116 GLN A O 1
ATOM 941 N N . GLN A 1 117 ? -0.600 -8.205 14.976 1.00 87.88 117 GLN A N 1
ATOM 942 C CA . GLN A 1 117 ? -0.934 -7.335 16.108 1.00 87.88 117 GLN A CA 1
ATOM 943 C C . GLN A 1 117 ? -2.422 -6.978 16.134 1.00 87.88 117 GLN A C 1
ATOM 945 O O . GLN A 1 117 ? -3.006 -6.949 17.214 1.00 87.88 117 GLN A O 1
ATOM 950 N N . LEU A 1 118 ? -3.041 -6.751 14.973 1.00 86.88 118 LEU A N 1
ATOM 951 C CA . LEU A 1 118 ? -4.477 -6.487 14.878 1.00 86.88 118 LEU A CA 1
ATOM 952 C C . LEU A 1 118 ? -5.316 -7.717 15.214 1.00 86.88 118 LEU A C 1
ATOM 954 O O . LEU A 1 118 ? -6.304 -7.584 15.924 1.00 86.88 118 LEU A O 1
ATOM 958 N N . GLN A 1 119 ? -4.902 -8.912 14.793 1.00 84.62 119 GLN A N 1
ATOM 959 C CA . GLN A 1 119 ? -5.582 -10.159 15.162 1.00 84.62 119 GLN A CA 1
ATOM 960 C C . GLN A 1 119 ? -5.516 -10.444 16.670 1.00 84.62 119 GLN A C 1
ATOM 962 O O . GLN A 1 119 ? -6.440 -11.027 17.228 1.00 84.62 119 GLN A O 1
ATOM 967 N N . LYS A 1 120 ? -4.456 -9.994 17.357 1.00 87.12 120 LYS A N 1
ATOM 968 C CA . LYS A 1 120 ? -4.362 -10.071 18.827 1.00 87.12 120 LYS A CA 1
ATOM 969 C C . LYS A 1 120 ? -5.356 -9.149 19.541 1.00 87.12 120 LYS A C 1
ATOM 971 O O . LYS A 1 120 ? -5.609 -9.339 20.730 1.00 87.12 120 LYS A O 1
ATOM 976 N N . LEU A 1 121 ? -5.901 -8.139 18.859 1.00 82.00 121 LEU A N 1
ATOM 977 C CA . LEU A 1 121 ? -6.974 -7.302 19.391 1.00 82.00 121 LEU A CA 1
ATOM 978 C C . LEU A 1 121 ? -8.278 -8.100 19.269 1.00 82.00 121 LEU A C 1
ATOM 980 O O . LEU A 1 121 ? -8.899 -8.136 18.214 1.00 82.00 121 LEU A O 1
ATOM 984 N N . GLY A 1 122 ? -8.660 -8.786 20.349 1.00 82.19 122 GLY A N 1
ATOM 985 C CA . GLY A 1 122 ? -9.737 -9.787 20.355 1.00 82.19 122 GLY A CA 1
A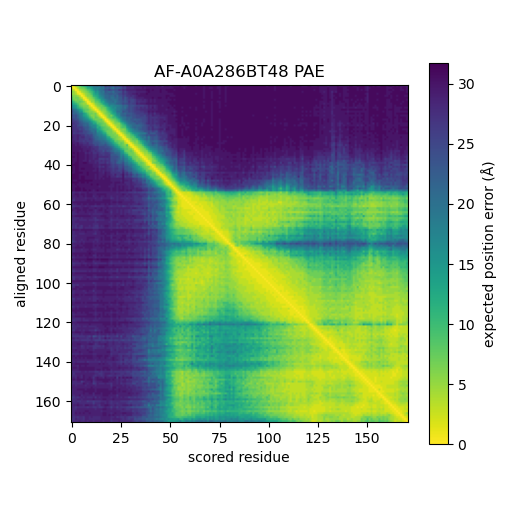TOM 986 C C . GLY A 1 122 ? -11.137 -9.300 19.954 1.00 82.19 122 GLY A C 1
ATOM 987 O O . GLY A 1 122 ? -12.024 -10.131 19.789 1.00 82.19 122 GLY A O 1
ATOM 988 N N . PHE A 1 123 ? -11.353 -7.993 19.766 1.00 87.38 123 PHE A N 1
ATOM 989 C CA . PHE A 1 123 ? -12.614 -7.442 19.269 1.00 87.38 123 PHE A CA 1
ATOM 990 C C . PHE A 1 123 ? -12.416 -6.825 17.889 1.00 87.38 123 PHE A C 1
ATOM 992 O O . PHE A 1 123 ? -11.740 -5.803 17.736 1.00 87.38 123 PHE A O 1
ATOM 999 N N . SER A 1 124 ? -13.045 -7.434 16.886 1.00 89.75 124 SER A N 1
ATOM 1000 C CA . SER A 1 124 ? -13.076 -6.917 15.523 1.00 89.75 124 SER A CA 1
ATOM 1001 C C . SER A 1 124 ? -14.486 -6.990 14.953 1.00 89.75 124 SER A C 1
ATOM 1003 O O . SER A 1 124 ? -15.187 -7.984 15.140 1.00 89.75 124 SER A O 1
ATOM 1005 N N . ARG A 1 125 ? -14.922 -5.913 14.292 1.00 90.81 125 ARG A N 1
ATOM 1006 C CA . ARG A 1 125 ? -16.198 -5.886 13.569 1.00 90.81 125 ARG A CA 1
ATOM 1007 C C . ARG A 1 125 ? -16.192 -4.898 12.417 1.00 90.81 125 ARG A C 1
ATOM 1009 O O . ARG A 1 125 ? -15.419 -3.938 12.389 1.00 90.81 125 ARG A O 1
ATOM 1016 N N . GLU A 1 126 ? -17.092 -5.132 11.474 1.00 92.00 126 GLU A N 1
ATOM 1017 C CA . GLU A 1 126 ? -17.342 -4.237 10.352 1.00 92.00 126 GLU A CA 1
ATOM 1018 C C . GLU A 1 126 ? -17.943 -2.912 10.843 1.00 92.00 126 GLU A C 1
ATOM 1020 O O . GLU A 1 126 ? -18.818 -2.885 11.713 1.00 92.00 126 GLU A O 1
ATOM 1025 N N . ILE A 1 127 ? -17.469 -1.800 10.282 1.00 90.88 127 ILE A N 1
ATOM 1026 C CA . ILE A 1 127 ? -17.938 -0.460 10.641 1.00 90.88 127 ILE A CA 1
ATOM 1027 C C . ILE A 1 127 ? -19.107 -0.084 9.736 1.00 90.88 127 ILE A C 1
ATOM 1029 O O . ILE A 1 127 ? -18.966 0.013 8.512 1.00 90.88 127 ILE A O 1
ATOM 1033 N N . THR A 1 128 ? -20.257 0.206 10.337 1.00 92.50 128 THR A N 1
ATOM 1034 C CA . THR A 1 128 ? -21.470 0.585 9.606 1.00 92.50 128 THR A CA 1
ATOM 1035 C C . THR A 1 128 ? -21.354 1.984 8.996 1.00 92.50 128 THR A C 1
ATOM 1037 O O . THR A 1 128 ? -20.637 2.846 9.499 1.00 92.50 128 THR A O 1
ATOM 1040 N N . LYS A 1 129 ? -22.124 2.283 7.941 1.00 90.25 129 LYS A N 1
ATOM 1041 C CA . LYS A 1 129 ? -22.109 3.613 7.289 1.00 90.25 129 LYS A CA 1
ATOM 1042 C C . LYS A 1 129 ? -22.421 4.772 8.253 1.00 90.25 129 LYS A C 1
ATOM 1044 O O . LYS A 1 129 ? -21.870 5.859 8.099 1.00 90.25 129 LYS A O 1
ATOM 1049 N N . LYS A 1 130 ? -23.271 4.541 9.263 1.00 90.94 130 LYS A N 1
ATOM 1050 C CA . LYS A 1 130 ? -23.603 5.537 10.299 1.00 90.94 130 LYS A CA 1
ATOM 1051 C C . LYS A 1 130 ? -22.399 5.856 11.185 1.00 90.94 130 LYS A C 1
ATOM 1053 O O . LYS A 1 130 ? -22.168 7.016 11.517 1.00 90.94 130 LYS A O 1
ATOM 1058 N N . GLU A 1 131 ? -21.626 4.83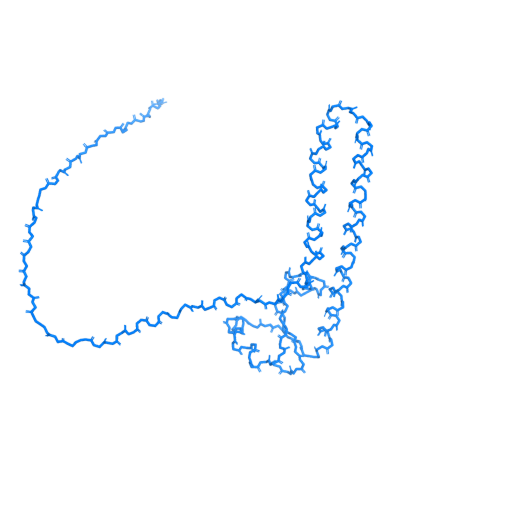3 11.538 1.00 88.19 131 GLU A N 1
ATOM 1059 C CA . GLU A 1 131 ? -20.386 4.990 12.298 1.00 88.19 131 GLU A CA 1
ATOM 1060 C C . GLU A 1 131 ? -19.309 5.639 11.425 1.00 88.19 131 GLU A C 1
ATOM 1062 O O . GLU A 1 131 ? -18.642 6.562 11.883 1.00 88.19 131 GLU A O 1
ATOM 1067 N N . GLN A 1 132 ? -19.197 5.254 10.147 1.00 89.19 132 GLN A N 1
ATOM 1068 C CA . GLN A 1 132 ? -18.274 5.875 9.183 1.00 89.19 132 GLN A CA 1
ATOM 1069 C C . GLN A 1 132 ? -18.516 7.383 9.026 1.00 89.19 132 GLN A C 1
ATOM 1071 O O . GLN A 1 132 ? -17.562 8.157 8.983 1.00 89.19 132 GLN A O 1
ATOM 1076 N N . ALA A 1 133 ? -19.779 7.818 9.009 1.00 90.94 133 ALA A N 1
ATOM 1077 C CA . ALA A 1 133 ? -20.119 9.239 8.983 1.00 90.94 133 ALA A CA 1
ATOM 1078 C C . ALA A 1 133 ? -19.698 9.975 10.272 1.00 90.94 133 ALA A C 1
ATOM 1080 O O . ALA A 1 133 ? -19.355 11.153 10.231 1.00 90.94 133 ALA A O 1
ATOM 1081 N N . ASN A 1 134 ? -19.673 9.274 11.410 1.00 92.06 134 ASN A N 1
ATOM 1082 C CA . ASN A 1 134 ? -19.380 9.826 12.735 1.00 92.06 134 ASN A CA 1
ATOM 1083 C C . ASN A 1 134 ? -18.021 9.370 13.292 1.00 92.06 134 ASN A C 1
ATOM 1085 O O . ASN A 1 134 ? -17.849 9.237 14.507 1.00 92.06 134 ASN A O 1
ATOM 1089 N N . MET A 1 135 ? -17.024 9.165 12.426 1.00 86.88 135 MET A N 1
ATOM 1090 C CA . MET A 1 135 ? -15.703 8.655 12.824 1.00 86.88 135 MET A CA 1
ATOM 1091 C C . MET A 1 135 ? -15.020 9.464 13.926 1.00 86.88 135 MET A C 1
ATOM 1093 O O . MET A 1 135 ? -14.319 8.890 14.759 1.00 86.88 135 MET A O 1
ATOM 1097 N N . GLY A 1 136 ? -15.239 10.781 13.965 1.00 87.75 136 GLY A N 1
ATOM 1098 C CA . GLY A 1 136 ? -14.670 11.646 14.997 1.00 87.75 136 GLY A CA 1
ATOM 1099 C C . GLY A 1 136 ? -15.187 11.330 16.402 1.00 87.75 136 GLY A C 1
ATOM 1100 O O . GLY A 1 136 ? -14.398 11.284 17.342 1.00 87.75 136 GLY A O 1
ATOM 1101 N N . ALA A 1 137 ? -16.491 11.088 16.552 1.00 89.31 137 ALA A N 1
ATOM 1102 C CA . ALA A 1 137 ? -17.079 10.688 17.830 1.00 89.31 137 ALA A CA 1
ATOM 1103 C C . ALA A 1 137 ? -16.750 9.222 18.145 1.00 89.31 137 ALA A C 1
ATOM 1105 O O . ALA A 1 137 ? -16.300 8.914 19.242 1.00 89.31 137 ALA A O 1
ATOM 1106 N N . PHE A 1 138 ? -16.868 8.338 17.152 1.00 87.88 138 PHE A N 1
ATOM 1107 C CA . PHE A 1 138 ? -16.654 6.901 17.316 1.00 87.88 138 PHE A CA 1
ATOM 1108 C C . PHE A 1 138 ? -15.236 6.549 17.792 1.00 87.88 138 PHE A C 1
ATOM 1110 O O . PHE A 1 138 ? -15.074 5.789 18.744 1.00 87.88 138 PHE A O 1
ATOM 1117 N N . LYS A 1 139 ? -14.199 7.174 17.215 1.00 88.88 139 LYS A N 1
ATOM 1118 C CA . LYS A 1 139 ? -12.803 7.000 17.664 1.00 88.88 139 LYS A CA 1
ATOM 1119 C C . LYS A 1 139 ? -12.540 7.536 19.077 1.00 88.88 139 LYS A C 1
ATOM 1121 O O . LYS A 1 139 ? -11.585 7.107 19.716 1.00 88.88 139 LYS A O 1
ATOM 1126 N N . LYS A 1 140 ? -13.346 8.491 19.557 1.00 89.25 140 LYS A N 1
ATOM 1127 C CA . LYS A 1 140 ? -13.249 9.019 20.929 1.00 89.25 140 LYS A CA 1
ATOM 1128 C C . LYS A 1 140 ? -13.955 8.107 21.926 1.00 89.25 140 LYS A C 1
ATOM 1130 O O . LYS A 1 140 ? -13.423 7.886 23.008 1.00 89.25 140 LYS A O 1
ATOM 1135 N N . SER A 1 141 ? -15.119 7.579 21.552 1.00 87.69 141 SER A N 1
ATOM 1136 C CA . SER A 1 141 ? -15.876 6.621 22.360 1.00 87.69 141 SER A CA 1
ATOM 1137 C C . SER A 1 141 ? -15.108 5.311 22.540 1.00 87.69 141 SER A C 1
ATOM 1139 O O . SER A 1 141 ? -15.014 4.805 23.654 1.00 87.69 141 SER A O 1
ATOM 1141 N N . VAL A 1 142 ? -14.498 4.795 21.468 1.00 88.62 142 VAL A N 1
ATOM 1142 C CA . VAL A 1 142 ? -13.718 3.551 21.495 1.00 88.62 142 VAL A CA 1
ATOM 1143 C C . VAL A 1 142 ? -12.229 3.881 21.555 1.00 88.62 142 VAL A C 1
ATOM 1145 O O . VAL A 1 142 ? -11.551 4.037 20.535 1.00 88.62 142 VAL A O 1
ATOM 1148 N N . ARG A 1 143 ? -11.695 4.010 22.775 1.00 83.75 143 ARG A N 1
ATOM 1149 C CA . ARG A 1 143 ? -10.278 4.333 22.980 1.00 83.75 143 ARG A CA 1
ATOM 1150 C C . ARG A 1 143 ? -9.391 3.204 22.440 1.00 83.75 143 ARG A C 1
ATOM 1152 O O . ARG A 1 143 ? -9.451 2.073 22.912 1.00 83.75 143 ARG A O 1
ATOM 1159 N N . GLY A 1 144 ? -8.531 3.534 21.476 1.00 85.94 144 GLY A N 1
ATOM 1160 C CA . GLY A 1 144 ? -7.619 2.571 20.847 1.00 85.94 144 GLY A CA 1
ATOM 1161 C C . GLY A 1 144 ? -8.212 1.804 19.662 1.00 85.94 144 GLY A C 1
ATOM 1162 O O . GLY A 1 144 ? -7.671 0.763 19.300 1.00 85.94 144 GLY A O 1
ATOM 1163 N N . LEU A 1 145 ? -9.299 2.302 19.062 1.00 89.56 145 LEU A N 1
ATOM 1164 C CA . LEU A 1 145 ? -9.842 1.765 17.817 1.00 89.56 145 LEU A CA 1
ATOM 1165 C C . LEU A 1 145 ? -8.859 1.953 16.650 1.00 89.56 145 LEU A C 1
ATOM 1167 O O . LEU A 1 145 ? -8.499 3.080 16.298 1.00 89.56 145 LEU A O 1
ATOM 1171 N N . VAL A 1 146 ? -8.503 0.851 15.997 1.00 89.75 146 VAL A N 1
ATOM 1172 C CA . VAL A 1 146 ? -7.757 0.835 14.738 1.00 89.75 146 VAL A CA 1
ATOM 1173 C C . VAL A 1 146 ? -8.714 0.493 13.606 1.00 89.75 146 VAL A C 1
ATOM 1175 O O . VAL A 1 146 ? -9.424 -0.502 13.668 1.00 89.75 146 VAL A O 1
ATOM 1178 N N . VAL A 1 147 ? -8.745 1.318 12.561 1.00 89.69 147 VAL A N 1
ATOM 1179 C CA . VAL A 1 147 ? -9.631 1.118 11.408 1.00 89.69 147 VAL A CA 1
ATOM 1180 C C . VAL A 1 147 ? -8.799 0.736 10.194 1.00 89.69 147 VAL A C 1
ATOM 1182 O O . VAL A 1 147 ? -7.884 1.470 9.822 1.00 89.69 147 VAL A O 1
ATOM 1185 N N . VAL A 1 148 ? -9.142 -0.384 9.561 1.00 90.50 148 VAL A N 1
ATOM 1186 C CA . VAL A 1 148 ? -8.502 -0.869 8.335 1.00 90.50 148 VAL A CA 1
ATOM 1187 C C . VAL A 1 148 ? -9.492 -0.797 7.180 1.00 90.50 148 VAL A C 1
ATOM 1189 O O . VAL A 1 148 ? -10.622 -1.280 7.268 1.00 90.50 148 VAL A O 1
ATOM 1192 N N . HIS A 1 149 ? -9.054 -0.199 6.075 1.00 89.56 149 HIS A N 1
ATOM 1193 C CA . HIS A 1 149 ? -9.840 -0.095 4.851 1.00 89.56 149 HIS A CA 1
ATOM 1194 C C . HIS A 1 149 ? -9.509 -1.259 3.895 1.00 89.56 149 HIS A C 1
ATOM 1196 O O . HIS A 1 149 ? -8.325 -1.581 3.743 1.00 89.56 149 HIS A O 1
ATOM 1202 N N . PRO A 1 150 ? -10.496 -1.850 3.194 1.00 90.31 150 PRO A N 1
ATOM 1203 C CA . PRO A 1 150 ? -10.302 -3.042 2.355 1.00 90.31 150 PRO A CA 1
ATOM 1204 C C . PRO A 1 150 ? -9.243 -2.854 1.262 1.00 90.31 150 PRO A C 1
ATOM 1206 O O . PRO A 1 150 ? -8.428 -3.728 0.999 1.00 90.31 150 PRO A O 1
ATOM 1209 N N . MET A 1 151 ? -9.176 -1.664 0.665 1.00 89.00 151 MET A N 1
ATOM 1210 C CA . MET A 1 151 ? -8.214 -1.381 -0.407 1.00 89.00 151 MET A CA 1
ATOM 1211 C C . MET A 1 151 ? -6.774 -1.112 0.058 1.00 89.00 151 MET A C 1
ATOM 1213 O O . MET A 1 151 ? -5.902 -0.938 -0.798 1.00 89.00 151 MET A O 1
ATOM 1217 N N . THR A 1 152 ? -6.513 -1.034 1.368 1.00 88.81 152 THR A N 1
ATOM 1218 C CA . THR A 1 152 ? -5.150 -0.820 1.894 1.00 88.81 152 THR A CA 1
ATOM 1219 C C . THR A 1 152 ? -4.289 -2.064 1.693 1.00 88.81 152 THR A C 1
ATOM 1221 O O . THR A 1 152 ? -4.827 -3.152 1.545 1.00 88.81 152 THR A O 1
ATOM 1224 N N . ALA A 1 153 ? -2.958 -1.927 1.695 1.00 85.38 153 ALA A N 1
ATOM 1225 C CA . ALA A 1 153 ? -2.061 -3.084 1.569 1.00 85.38 153 ALA A CA 1
ATOM 1226 C C . ALA A 1 153 ? -2.369 -4.151 2.637 1.00 85.38 153 ALA A C 1
ATOM 1228 O O . ALA A 1 153 ? -2.594 -5.307 2.303 1.00 85.38 153 ALA A O 1
ATOM 1229 N N . LEU A 1 154 ? -2.537 -3.710 3.886 1.00 86.75 154 LEU A N 1
ATOM 1230 C CA . LEU A 1 154 ? -2.939 -4.554 5.011 1.00 86.75 154 LEU A CA 1
ATOM 1231 C C . LEU A 1 154 ? -4.336 -5.170 4.787 1.00 86.75 154 LEU A C 1
ATOM 1233 O O . LEU A 1 154 ? -4.523 -6.372 4.939 1.00 86.75 154 LEU A O 1
ATOM 1237 N N . GLY A 1 155 ? -5.321 -4.368 4.367 1.00 86.88 155 GLY A N 1
ATOM 1238 C CA . GLY A 1 155 ? -6.675 -4.855 4.080 1.00 86.88 155 GLY A CA 1
ATOM 1239 C C . GLY A 1 155 ? -6.729 -5.917 2.978 1.00 86.88 155 GLY A C 1
ATOM 1240 O O . GLY A 1 155 ? -7.475 -6.883 3.115 1.00 86.88 155 GLY A O 1
ATOM 1241 N N . ARG A 1 156 ? -5.903 -5.780 1.932 1.00 87.69 156 ARG A N 1
ATOM 1242 C CA . ARG A 1 156 ? -5.779 -6.764 0.846 1.00 87.69 156 ARG A CA 1
ATOM 1243 C C . ARG A 1 156 ? -5.138 -8.061 1.329 1.00 87.69 156 ARG A C 1
ATOM 1245 O O . ARG A 1 156 ? -5.658 -9.123 1.011 1.00 87.69 156 ARG A O 1
ATOM 1252 N N . GLU A 1 157 ? -4.062 -7.975 2.111 1.00 84.94 157 GLU A N 1
ATOM 1253 C CA . GLU A 1 157 ? -3.390 -9.150 2.689 1.00 84.94 157 GLU A CA 1
ATOM 1254 C C . GLU A 1 157 ? -4.312 -9.937 3.627 1.00 84.94 157 GLU A C 1
ATOM 1256 O O . GLU A 1 157 ? -4.322 -11.163 3.602 1.00 84.94 157 GLU A O 1
ATOM 1261 N N . MET A 1 158 ? -5.141 -9.244 4.410 1.00 85.25 158 MET A N 1
ATOM 1262 C CA . MET A 1 158 ? -6.126 -9.880 5.292 1.00 85.25 158 MET A CA 1
ATOM 1263 C C . MET A 1 158 ? -7.435 -10.274 4.585 1.00 85.25 158 MET A C 1
ATOM 1265 O O . MET A 1 158 ? -8.337 -10.800 5.233 1.00 85.25 158 MET A O 1
ATOM 1269 N N . GLY A 1 159 ? -7.585 -9.999 3.285 1.00 87.81 159 GLY A N 1
ATOM 1270 C CA . GLY A 1 159 ? -8.795 -10.334 2.526 1.00 87.81 159 GLY A CA 1
ATOM 1271 C C . GLY A 1 159 ? -10.058 -9.576 2.963 1.00 87.81 159 GLY A C 1
ATOM 1272 O O . GLY A 1 159 ? -11.173 -10.057 2.749 1.00 87.81 159 GLY A O 1
ATOM 1273 N N . LEU A 1 160 ? -9.913 -8.396 3.575 1.00 88.25 160 LEU A N 1
ATOM 1274 C CA . LEU A 1 160 ? -11.050 -7.594 4.022 1.00 88.25 160 LEU A CA 1
ATOM 1275 C C . LEU A 1 160 ? -11.832 -7.053 2.820 1.00 88.25 160 LEU A C 1
ATOM 1277 O O . LEU A 1 160 ? -11.276 -6.384 1.950 1.00 88.25 160 LEU A O 1
ATOM 1281 N N . LYS A 1 161 ? -13.149 -7.284 2.802 1.00 89.38 161 LYS A N 1
ATOM 1282 C CA . LYS A 1 161 ? -14.059 -6.735 1.777 1.00 89.38 161 LYS A CA 1
ATOM 1283 C C . LYS A 1 161 ? -14.671 -5.399 2.184 1.00 89.38 161 LYS A C 1
ATOM 1285 O O . LYS A 1 161 ? -15.000 -4.581 1.329 1.00 89.38 161 LYS A O 1
ATOM 1290 N N . VAL A 1 162 ? -14.800 -5.165 3.486 1.00 90.44 162 VAL A N 1
ATOM 1291 C CA . VAL A 1 162 ? -15.407 -3.959 4.049 1.00 90.44 162 VAL A CA 1
ATOM 1292 C C . VAL A 1 162 ? -14.506 -3.328 5.104 1.00 90.44 162 VAL A C 1
ATOM 1294 O O . VAL A 1 162 ? -13.542 -3.931 5.581 1.00 90.44 162 VAL A O 1
ATOM 1297 N N . MET A 1 163 ? -14.800 -2.075 5.451 1.00 90.38 163 MET A N 1
ATOM 1298 C CA . MET A 1 163 ? -14.034 -1.356 6.460 1.00 90.38 163 MET A CA 1
ATOM 1299 C C . MET A 1 163 ? -14.244 -1.993 7.834 1.00 90.38 163 MET A C 1
ATOM 1301 O O . MET A 1 163 ? -15.370 -2.074 8.320 1.00 90.38 163 MET A O 1
ATOM 1305 N N . THR A 1 164 ? -13.148 -2.432 8.445 1.00 91.19 164 THR A N 1
ATOM 1306 C CA . THR A 1 164 ? -13.162 -3.221 9.682 1.00 91.19 164 THR A CA 1
ATOM 1307 C C . THR A 1 164 ? -12.448 -2.456 10.786 1.00 91.19 164 THR A C 1
ATOM 1309 O O . THR A 1 164 ? -11.382 -1.875 10.568 1.00 91.19 164 THR A O 1
ATOM 1312 N N . GLY A 1 165 ? -13.061 -2.416 11.965 1.00 91.44 165 GLY A N 1
ATOM 1313 C CA . GLY A 1 165 ? -12.478 -1.865 13.180 1.00 91.44 165 GLY A CA 1
ATOM 1314 C C . GLY A 1 165 ? -11.908 -2.973 14.060 1.00 91.44 165 GLY A C 1
ATOM 1315 O O . GLY A 1 165 ? -12.520 -4.031 14.182 1.00 91.44 165 GLY A O 1
ATOM 1316 N N . TYR A 1 166 ? -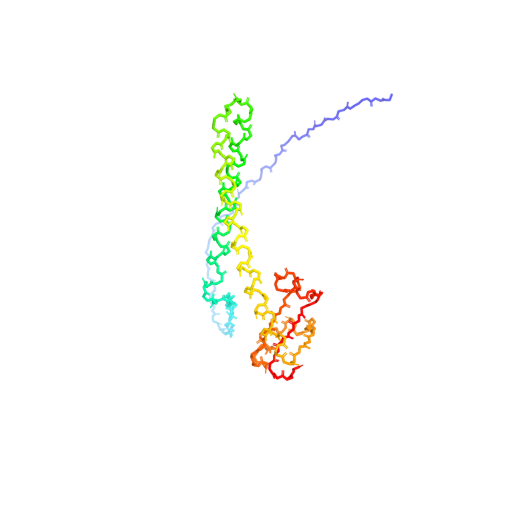10.774 -2.702 14.699 1.00 90.94 166 TYR A N 1
ATOM 1317 C CA . TYR A 1 166 ? -10.114 -3.555 15.685 1.00 90.94 166 TYR A CA 1
ATOM 1318 C C . TYR A 1 166 ? -9.917 -2.771 16.980 1.00 90.94 166 TYR A C 1
ATOM 1320 O O . TYR A 1 166 ? -9.462 -1.625 16.945 1.00 90.94 166 TYR A O 1
ATOM 1328 N N . ALA A 1 167 ? -10.229 -3.370 18.127 1.00 90.62 167 ALA A N 1
ATOM 1329 C CA . ALA A 1 167 ? -10.037 -2.742 19.429 1.00 90.62 167 ALA A CA 1
ATOM 1330 C C . ALA A 1 167 ? -9.726 -3.767 20.530 1.00 90.62 167 ALA A C 1
ATOM 1332 O O . ALA A 1 167 ? -9.963 -4.965 20.400 1.00 90.62 167 ALA A O 1
ATOM 1333 N N . LYS A 1 168 ? -9.192 -3.271 21.653 1.00 88.19 168 LYS A N 1
ATOM 1334 C CA . LYS A 1 168 ? -8.969 -4.078 22.869 1.00 88.19 168 LYS A CA 1
ATOM 1335 C C . LYS A 1 168 ? -10.241 -4.306 23.683 1.00 88.19 168 LYS A C 1
ATOM 1337 O O . LYS A 1 168 ? -10.271 -5.208 24.507 1.00 88.19 168 LYS A O 1
ATOM 1342 N N . GLN A 1 169 ? -11.231 -3.439 23.506 1.00 86.31 169 GLN A N 1
ATOM 1343 C CA . GLN A 1 169 ? -12.497 -3.443 24.230 1.00 86.31 169 GLN A CA 1
ATOM 1344 C C . GLN A 1 169 ? -13.631 -3.706 23.238 1.00 86.31 169 GLN A C 1
ATOM 1346 O O . GLN A 1 169 ? -13.482 -3.336 22.069 1.00 86.31 169 GLN A O 1
ATOM 1351 N N . PRO A 1 170 ? -14.743 -4.314 23.676 1.00 85.62 170 PRO A N 1
ATOM 1352 C CA . PRO A 1 170 ? -15.923 -4.449 22.838 1.00 85.62 170 PRO A CA 1
ATOM 1353 C C . PRO A 1 170 ? -16.467 -3.064 22.485 1.00 85.62 170 PRO A C 1
ATOM 1355 O O . PRO A 1 170 ? -16.428 -2.140 23.302 1.00 85.62 170 PRO A O 1
ATOM 1358 N N . PHE A 1 171 ? -16.965 -2.924 21.262 1.00 83.25 171 PHE A N 1
ATOM 1359 C CA . PHE A 1 171 ? -17.595 -1.706 20.776 1.00 83.25 171 PHE A CA 1
ATOM 1360 C C . PHE A 1 171 ? -18.701 -2.034 19.803 1.00 83.25 171 PHE A C 1
ATOM 1362 O O . PHE A 1 171 ? -18.637 -3.116 19.183 1.00 83.25 171 PHE A O 1
#

InterPro domains:
  IPR021230 Protein of unknown function DUF2810 [PF10928] (118-168)

Mean predicted aligned error: 16.9 Å

Secondary structure (DSSP, 8-state):
--------------------------------------------------SSSSHHHHHHHHHHHHHHHHHHHHHHHHHHT-HHHHHHHHHHHHHHHHHHHHHHHHHHHHHHHHHHHHHTSSEEEEPPHHHHHTHHHHHHHSTT-EEE-TTSHHHHHTT--S-EEEESS--

Organism: NCBI:txid1938870

Nearest PDB structures (foldseek):
  2lf0-assembly1_A  TM=6.989E-01  e=7.953E-10  Shigella flexneri
  7x0z-assembly1_A  TM=9.012E-01  e=3.012E+00  Homo sapiens
  3k79-assembly1_A-2  TM=8.633E-01  e=7.772E+00  Escherichia coli

pLDDT: mean 72.66, std 21.36, range [34.41, 92.5]